Protein AF-Q2NSF2-F1 (afdb_monomer_lite)

Radius of gyration: 13.04 Å; chains: 1; bounding box: 29×27×30 Å

Organism: Sodalis glossinidius (strain morsitans) (NCBI:txid343509)

InterPro domains:
  IPR018873 KilA-N, DNA-binding domain [PF10543] (13-65)

pLDDT: mean 87.94, std 8.8, range [50.5, 97.5]

Sequence (69 aa):
MTQIILIKNTQLPVIEYQGQRVITTELLAQGYGAEVKSIHMNFTRNKSRFEETKHYFLLQGEELKAFIN

Secondary structure (DSSP, 8-state):
---EEEETTEEEE-EEETTEEE--HHHHHHHHT--HHHHHHHHHHTGGG--BTTTB----HHHHHHHH-

Foldseek 3Di:
DFDWDAQPNDTATFDDDPNDTDHDLVVVCVNVVHDSVVSVVVCVVPVVVDDDPPRDDDQDDVSVVVVVD

Structure (mmCIF, N/CA/C/O backbone):
data_AF-Q2NSF2-F1
#
_entry.id   AF-Q2NSF2-F1
#
loop_
_atom_site.group_PDB
_atom_site.id
_atom_site.type_symbol
_atom_site.label_atom_id
_atom_site.label_alt_id
_atom_site.label_comp_id
_atom_site.label_asym_id
_atom_site.label_entity_id
_atom_site.label_seq_id
_atom_site.pdbx_PDB_ins_code
_atom_site.Cartn_x
_atom_site.Cartn_y
_atom_site.Cartn_z
_atom_site.occupancy
_atom_site.B_iso_or_equiv
_atom_site.auth_seq_id
_atom_site.auth_comp_id
_atom_site.auth_asym_id
_atom_site.auth_atom_id
_atom_site.pdbx_PDB_model_num
ATOM 1 N N . MET A 1 1 ? -19.623 -5.716 12.340 1.00 50.50 1 MET A N 1
ATOM 2 C CA . MET A 1 1 ? -19.558 -7.002 11.611 1.00 50.50 1 MET A CA 1
ATOM 3 C C . MET A 1 1 ? -18.691 -6.790 10.386 1.00 50.50 1 MET A C 1
ATOM 5 O O . MET A 1 1 ? -19.016 -5.914 9.597 1.00 50.50 1 MET A O 1
ATOM 9 N N . THR A 1 2 ? -17.580 -7.512 10.259 1.00 67.69 2 THR A N 1
ATOM 10 C CA . THR A 1 2 ? -16.692 -7.418 9.091 1.00 67.69 2 THR A CA 1
ATOM 11 C C . THR A 1 2 ? -17.391 -8.061 7.897 1.00 67.69 2 THR A C 1
ATOM 13 O O . THR A 1 2 ? -17.742 -9.239 7.950 1.00 67.69 2 THR A O 1
ATOM 16 N N . GLN A 1 3 ? -17.663 -7.289 6.846 1.00 84.31 3 GLN A N 1
ATOM 17 C CA . GLN A 1 3 ? -18.265 -7.825 5.627 1.00 84.31 3 GLN A CA 1
ATOM 18 C C . GLN A 1 3 ? -17.216 -8.660 4.877 1.00 84.31 3 GLN A C 1
ATOM 20 O O . GLN A 1 3 ? -16.057 -8.266 4.797 1.00 84.31 3 GLN A O 1
ATOM 25 N N . ILE A 1 4 ? -17.610 -9.818 4.346 1.00 83.25 4 ILE A N 1
ATOM 26 C CA . ILE A 1 4 ? -16.742 -10.716 3.572 1.00 83.25 4 ILE A CA 1
ATOM 27 C C . ILE A 1 4 ? -17.346 -10.872 2.180 1.00 83.25 4 ILE A C 1
ATOM 29 O O . ILE A 1 4 ? -18.560 -11.033 2.044 1.00 83.25 4 ILE A O 1
ATOM 33 N N . ILE A 1 5 ? -16.501 -10.848 1.153 1.00 83.12 5 ILE A N 1
ATOM 34 C CA . ILE A 1 5 ? -16.876 -11.145 -0.231 1.00 83.12 5 ILE A CA 1
ATOM 35 C C . ILE A 1 5 ? -16.150 -12.397 -0.717 1.00 83.12 5 ILE A C 1
ATOM 37 O O . ILE A 1 5 ? -15.019 -12.670 -0.318 1.00 83.12 5 ILE A O 1
ATOM 41 N N . LEU A 1 6 ? -16.806 -13.165 -1.586 1.00 81.31 6 LEU A N 1
ATOM 42 C CA . LEU A 1 6 ? -16.223 -14.350 -2.206 1.00 81.31 6 LEU A CA 1
ATOM 43 C C . LEU A 1 6 ? -15.755 -13.998 -3.622 1.00 81.31 6 LEU A C 1
ATOM 45 O O . LEU A 1 6 ? -16.577 -13.722 -4.494 1.00 81.31 6 LEU A O 1
ATOM 49 N N . ILE A 1 7 ? -14.446 -14.027 -3.864 1.00 78.00 7 ILE A N 1
ATOM 50 C CA . ILE A 1 7 ? -13.858 -13.830 -5.196 1.00 78.00 7 ILE A CA 1
ATOM 51 C C . ILE A 1 7 ? -13.068 -15.082 -5.556 1.00 78.00 7 ILE A C 1
ATOM 53 O O . ILE A 1 7 ? -12.124 -15.427 -4.856 1.00 78.00 7 ILE A O 1
ATOM 57 N N . LYS A 1 8 ? -13.439 -15.767 -6.647 1.00 73.69 8 LYS A N 1
ATOM 58 C CA . LYS A 1 8 ? -12.772 -17.005 -7.109 1.00 73.69 8 LYS A CA 1
ATOM 59 C C . LYS A 1 8 ? -12.566 -18.040 -5.983 1.00 73.69 8 LYS A C 1
ATOM 61 O O . LYS A 1 8 ? -11.478 -18.582 -5.833 1.00 73.69 8 LYS A O 1
ATOM 66 N N . ASN A 1 9 ? -13.602 -18.277 -5.176 1.00 78.25 9 ASN A N 1
ATOM 67 C CA . ASN A 1 9 ? -13.577 -19.164 -4.001 1.00 78.25 9 ASN A CA 1
ATOM 68 C C . ASN A 1 9 ? -12.675 -18.712 -2.836 1.00 78.25 9 ASN A C 1
ATOM 70 O O . ASN A 1 9 ? -12.543 -19.440 -1.855 1.00 78.25 9 ASN A O 1
ATOM 74 N N . THR A 1 10 ? -12.137 -17.496 -2.884 1.00 78.50 10 THR A N 1
ATOM 75 C CA . THR A 1 10 ? -11.394 -16.883 -1.783 1.00 78.50 10 THR A CA 1
ATOM 76 C C . THR A 1 10 ? -12.297 -15.927 -1.015 1.00 78.50 10 THR A C 1
ATOM 78 O O . THR A 1 10 ? -12.900 -15.024 -1.598 1.00 78.50 10 THR A O 1
ATOM 81 N N . GLN A 1 11 ? -12.397 -16.124 0.299 1.00 83.94 11 GLN A N 1
ATOM 82 C CA . GLN A 1 11 ? -13.085 -15.208 1.205 1.00 83.94 11 GLN A CA 1
ATOM 83 C C . GLN A 1 11 ? -12.160 -14.037 1.538 1.00 83.94 11 GLN A C 1
ATOM 85 O O . GLN A 1 11 ? -11.123 -14.229 2.169 1.00 83.94 11 GLN A O 1
ATOM 90 N N . LEU A 1 12 ? -12.530 -12.834 1.107 1.00 83.12 12 LEU A N 1
ATOM 91 C CA . LEU A 1 12 ? -11.762 -11.614 1.338 1.00 83.12 12 LEU A CA 1
ATOM 92 C C . LEU A 1 12 ? -12.572 -10.660 2.224 1.00 83.12 12 LEU A C 1
ATOM 94 O O . LEU A 1 12 ? -13.753 -10.430 1.938 1.00 83.12 12 LEU A O 1
ATOM 98 N N . PRO A 1 13 ? -11.977 -10.095 3.286 1.00 86.62 13 PRO A N 1
ATOM 99 C CA . PRO A 1 13 ? -12.637 -9.062 4.064 1.00 86.62 13 PRO A CA 1
ATOM 100 C C . PRO A 1 13 ? -12.804 -7.801 3.211 1.00 86.62 13 PRO A C 1
ATOM 102 O O . PRO A 1 13 ? -11.915 -7.420 2.449 1.00 86.62 13 PRO A O 1
ATOM 105 N N . VAL A 1 14 ? -13.945 -7.138 3.358 1.00 87.88 14 VAL A N 1
ATOM 106 C CA . VAL A 1 14 ? -14.148 -5.791 2.829 1.00 87.88 14 VAL A CA 1
ATOM 107 C C . VAL A 1 14 ? -13.452 -4.826 3.774 1.00 87.88 14 VAL A C 1
ATOM 109 O O . VAL A 1 14 ? -13.821 -4.719 4.943 1.00 87.88 14 VAL A O 1
ATOM 112 N N . ILE A 1 15 ? -12.435 -4.146 3.254 1.00 88.62 15 ILE A N 1
ATOM 113 C CA . ILE A 1 15 ? -11.696 -3.108 3.963 1.00 88.62 15 ILE A CA 1
ATOM 114 C C . ILE A 1 15 ? -12.066 -1.779 3.312 1.00 88.62 15 ILE A C 1
ATOM 116 O O . ILE A 1 15 ? -12.028 -1.644 2.087 1.00 88.62 15 ILE A O 1
ATOM 120 N N . GLU A 1 16 ? -12.432 -0.803 4.133 1.00 88.88 16 GLU A N 1
ATOM 121 C CA . GLU A 1 16 ? -12.656 0.568 3.692 1.00 88.88 16 GLU A CA 1
ATOM 122 C C . GLU A 1 16 ? -11.594 1.470 4.309 1.00 88.88 16 GLU A C 1
ATOM 124 O O . GLU A 1 16 ? -11.358 1.441 5.516 1.00 88.88 16 GLU A O 1
ATOM 129 N N . TYR A 1 17 ? -10.944 2.267 3.470 1.00 86.38 17 TYR A N 1
ATOM 130 C CA . TYR A 1 17 ? -9.967 3.263 3.882 1.00 86.38 17 TYR A CA 1
ATOM 131 C C . TYR A 1 17 ? -10.270 4.570 3.163 1.00 86.38 17 TYR A C 1
ATOM 133 O O . TYR A 1 17 ? -10.447 4.584 1.946 1.00 86.38 17 TYR A O 1
ATOM 141 N N . GLN A 1 18 ? -10.396 5.660 3.925 1.00 86.12 18 GLN A N 1
ATOM 142 C CA . GLN A 1 18 ? -10.767 6.984 3.405 1.00 86.12 18 GLN A CA 1
ATOM 143 C C . GLN A 1 18 ? -12.009 6.963 2.484 1.00 86.12 18 GLN A C 1
ATOM 145 O O . GLN A 1 18 ? -12.057 7.635 1.456 1.00 86.12 18 GLN A O 1
ATOM 150 N N . GLY A 1 19 ? -13.021 6.161 2.838 1.00 87.00 19 GLY A N 1
ATOM 151 C CA . GLY A 1 19 ? -14.268 6.034 2.071 1.00 87.00 19 GLY A CA 1
ATOM 152 C C . GLY A 1 19 ? -14.147 5.238 0.767 1.00 87.00 19 GLY A C 1
ATOM 153 O O . GLY A 1 19 ? -15.103 5.184 -0.005 1.00 87.00 19 GLY A O 1
ATOM 154 N N . GLN A 1 20 ? -12.997 4.611 0.509 1.00 89.06 20 GLN A N 1
ATOM 155 C CA . GLN A 1 20 ? -12.771 3.757 -0.650 1.00 89.06 20 GLN A CA 1
ATOM 156 C C . GLN A 1 20 ? -12.596 2.303 -0.224 1.00 89.06 20 GLN A C 1
ATOM 158 O O . GLN A 1 20 ? -11.958 2.007 0.786 1.00 89.06 20 GLN A O 1
ATOM 163 N N . ARG A 1 21 ? -13.127 1.377 -1.026 1.00 89.94 21 ARG A N 1
ATOM 164 C CA . ARG A 1 21 ? -12.865 -0.052 -0.837 1.00 89.94 21 ARG A CA 1
ATOM 165 C C . ARG A 1 21 ? -11.457 -0.375 -1.299 1.00 89.94 21 ARG A C 1
ATOM 167 O O . ARG A 1 21 ? -11.110 -0.137 -2.454 1.00 89.94 21 ARG A O 1
ATOM 174 N N . VAL A 1 22 ? -10.679 -0.956 -0.402 1.00 91.19 22 VAL A N 1
ATOM 175 C CA . VAL A 1 22 ? -9.282 -1.315 -0.631 1.00 91.19 22 VAL A CA 1
ATOM 176 C C . VAL A 1 22 ? -9.043 -2.768 -0.245 1.00 91.19 22 VAL A C 1
ATOM 178 O O . VAL A 1 22 ? -9.851 -3.398 0.434 1.00 91.19 22 VAL A O 1
ATOM 181 N N . ILE A 1 23 ? -7.914 -3.304 -0.688 1.00 91.81 23 ILE A N 1
ATOM 182 C CA . ILE A 1 23 ? -7.388 -4.594 -0.243 1.00 91.81 23 ILE A CA 1
ATOM 183 C C . ILE A 1 23 ? -5.904 -4.432 0.062 1.00 91.81 23 ILE A C 1
ATOM 185 O O . ILE A 1 23 ? -5.233 -3.591 -0.541 1.00 91.81 23 ILE A O 1
ATOM 189 N N . THR A 1 24 ? -5.389 -5.228 0.997 1.00 91.75 24 THR A N 1
ATOM 190 C CA . THR A 1 24 ? -3.954 -5.232 1.293 1.00 91.75 24 THR A CA 1
ATOM 191 C C . THR A 1 24 ? -3.178 -5.964 0.199 1.00 91.75 24 THR A C 1
ATOM 193 O O . THR A 1 24 ? -3.740 -6.733 -0.589 1.00 91.75 24 THR A O 1
ATOM 196 N N . THR A 1 25 ? -1.864 -5.756 0.165 1.00 93.19 25 THR A N 1
ATOM 197 C CA . THR A 1 25 ? -0.959 -6.443 -0.766 1.00 93.19 25 THR A CA 1
ATOM 198 C C . THR A 1 25 ? -1.045 -7.968 -0.626 1.00 93.19 25 THR A C 1
ATOM 200 O O . THR A 1 25 ? -0.968 -8.686 -1.621 1.00 93.19 25 THR A O 1
ATOM 203 N N . GLU A 1 26 ? -1.255 -8.473 0.589 1.00 91.00 26 GLU A N 1
ATOM 204 C CA . GLU A 1 26 ? -1.408 -9.896 0.899 1.00 91.00 26 GLU A CA 1
ATOM 205 C C . GLU A 1 26 ? -2.694 -10.472 0.304 1.00 91.00 26 GLU A C 1
ATOM 207 O O . GLU A 1 26 ? -2.656 -11.504 -0.366 1.00 91.00 26 GLU A O 1
ATOM 212 N N . LEU A 1 27 ? -3.825 -9.782 0.488 1.00 90.31 27 LEU A N 1
ATOM 213 C CA . LEU A 1 27 ? -5.111 -10.192 -0.085 1.00 90.31 27 LEU A CA 1
ATOM 214 C C . LEU A 1 27 ? -5.087 -10.123 -1.616 1.00 90.31 27 LEU A C 1
ATOM 216 O O . LEU A 1 27 ? -5.624 -11.002 -2.292 1.00 90.31 27 LEU A O 1
ATOM 220 N N . LEU A 1 28 ? -4.417 -9.110 -2.172 1.00 91.44 28 LEU A N 1
ATOM 221 C CA . LEU A 1 28 ? -4.183 -8.987 -3.609 1.00 91.44 28 LEU A CA 1
ATOM 222 C C . LEU A 1 28 ? -3.377 -10.182 -4.137 1.00 91.44 28 LEU A C 1
ATOM 224 O O . LEU A 1 28 ? -3.775 -10.809 -5.118 1.00 91.44 28 LEU A O 1
ATOM 228 N N . ALA A 1 29 ? -2.278 -10.532 -3.465 1.00 92.25 29 ALA A N 1
ATOM 229 C CA . ALA A 1 29 ? -1.444 -11.678 -3.809 1.00 92.25 29 ALA A CA 1
ATOM 230 C C . ALA A 1 29 ? -2.239 -12.994 -3.760 1.00 92.25 29 ALA A C 1
ATOM 232 O O . ALA A 1 29 ? -2.201 -13.767 -4.718 1.00 92.25 29 ALA A O 1
ATOM 233 N N . GLN A 1 30 ? -3.043 -13.198 -2.711 1.00 89.25 30 GLN A N 1
ATOM 234 C CA . GLN A 1 30 ? -3.934 -14.354 -2.581 1.00 89.25 30 GLN A CA 1
ATOM 235 C C . GLN A 1 30 ? -4.953 -14.424 -3.728 1.00 89.25 30 GLN A C 1
ATOM 237 O O . GLN A 1 30 ? -5.140 -15.485 -4.321 1.00 89.25 30 GLN A O 1
ATOM 242 N N . GLY A 1 31 ? -5.581 -13.300 -4.084 1.00 86.94 31 GLY A N 1
ATOM 243 C CA . GLY A 1 31 ? -6.552 -13.229 -5.182 1.00 86.94 31 GLY A CA 1
ATOM 244 C C . GLY A 1 31 ? -5.951 -13.520 -6.563 1.00 86.94 31 GLY A C 1
ATOM 245 O O . GLY A 1 31 ? -6.632 -14.077 -7.429 1.00 86.94 31 GLY A O 1
ATOM 246 N N . TYR A 1 32 ? -4.675 -13.179 -6.769 1.00 88.31 32 TYR A N 1
ATOM 247 C CA . TYR A 1 32 ? -3.933 -13.480 -7.997 1.00 88.31 32 TYR A CA 1
ATOM 248 C C . TYR A 1 32 ? -3.192 -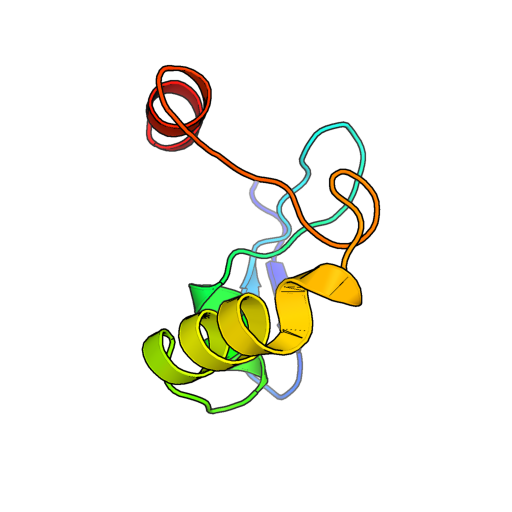14.824 -7.972 1.00 88.31 32 TYR A C 1
ATOM 250 O O . TYR A 1 32 ? -2.630 -15.205 -8.997 1.00 88.31 32 TYR A O 1
ATOM 258 N N . GLY A 1 33 ? -3.181 -15.546 -6.845 1.00 90.25 33 GLY A N 1
ATOM 259 C CA . GLY A 1 33 ? -2.364 -16.753 -6.685 1.00 90.25 33 GLY A CA 1
ATOM 260 C C . GLY A 1 33 ? -0.864 -16.472 -6.840 1.00 90.25 33 GLY A C 1
ATOM 261 O O . GLY A 1 33 ? -0.128 -17.304 -7.364 1.00 90.25 33 GLY A O 1
ATOM 262 N N . ALA A 1 34 ? -0.425 -15.277 -6.445 1.00 93.44 34 ALA A N 1
ATOM 263 C CA . ALA A 1 34 ? 0.951 -14.814 -6.558 1.00 93.44 34 ALA A CA 1
ATOM 264 C C . ALA A 1 34 ? 1.606 -14.703 -5.177 1.00 93.44 34 ALA A C 1
ATOM 266 O O . ALA A 1 34 ? 0.938 -14.595 -4.153 1.00 93.44 34 ALA A O 1
ATOM 267 N N . GLU A 1 35 ? 2.935 -14.666 -5.145 1.00 96.44 35 GLU A N 1
AT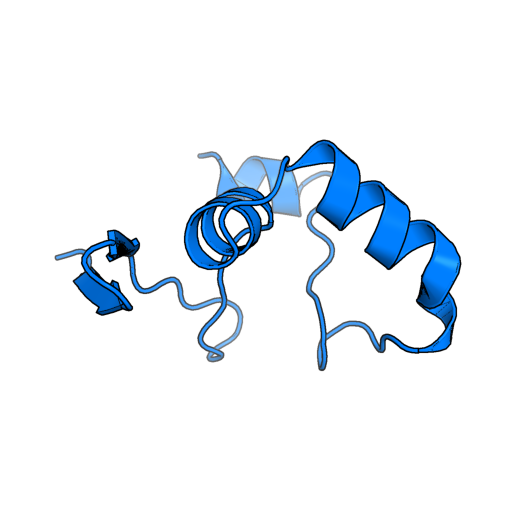OM 268 C CA . GLU A 1 35 ? 3.658 -14.342 -3.916 1.00 96.44 35 GLU A CA 1
ATOM 269 C C . GLU A 1 35 ? 3.566 -12.843 -3.600 1.00 96.44 35 GLU A C 1
ATOM 271 O O . GLU A 1 35 ? 3.725 -11.998 -4.485 1.00 96.44 35 GLU A O 1
ATOM 276 N N . VAL A 1 36 ? 3.425 -12.497 -2.317 1.00 95.62 36 VAL A N 1
ATOM 277 C CA . VAL A 1 36 ? 3.407 -11.099 -1.836 1.00 95.62 36 VAL A CA 1
ATOM 278 C C . VAL A 1 36 ? 4.654 -10.335 -2.299 1.00 95.62 36 VAL A C 1
ATOM 280 O O . VAL A 1 36 ? 4.570 -9.206 -2.787 1.00 95.62 36 VAL A O 1
ATOM 283 N N . LYS A 1 37 ? 5.823 -10.989 -2.254 1.00 96.69 37 LYS A N 1
ATOM 284 C CA . LYS A 1 37 ? 7.091 -10.439 -2.755 1.00 96.69 37 LYS A CA 1
ATOM 285 C C . LYS A 1 37 ? 7.013 -10.064 -4.238 1.00 96.69 37 LYS A C 1
ATOM 287 O O . LYS A 1 37 ? 7.547 -9.030 -4.636 1.00 96.69 37 LYS A O 1
ATOM 292 N N . SER A 1 38 ? 6.337 -10.874 -5.051 1.00 96.44 38 SER A N 1
ATOM 293 C CA . SER A 1 38 ? 6.159 -10.616 -6.483 1.00 96.44 38 SER A CA 1
ATOM 294 C C . SER A 1 38 ? 5.302 -9.378 -6.733 1.00 96.44 38 SER A C 1
ATOM 296 O O . SER A 1 38 ? 5.656 -8.567 -7.591 1.00 96.44 38 SER A O 1
ATOM 298 N N . ILE A 1 39 ? 4.248 -9.169 -5.937 1.00 96.25 39 ILE A N 1
ATOM 299 C CA . ILE A 1 39 ? 3.435 -7.946 -5.990 1.00 96.25 39 ILE A CA 1
ATOM 300 C C . ILE A 1 39 ? 4.280 -6.715 -5.631 1.00 96.25 39 ILE A C 1
ATOM 302 O O . ILE A 1 39 ? 4.310 -5.755 -6.401 1.00 96.25 39 ILE A O 1
ATOM 306 N N . HIS A 1 40 ? 5.048 -6.755 -4.534 1.00 94.75 40 HIS A N 1
ATOM 307 C CA . HIS A 1 40 ? 5.926 -5.641 -4.144 1.00 94.75 40 HIS A CA 1
ATOM 308 C C . HIS A 1 40 ? 6.987 -5.311 -5.197 1.00 94.75 40 HIS A C 1
ATOM 310 O O . HIS A 1 40 ? 7.230 -4.136 -5.490 1.00 94.7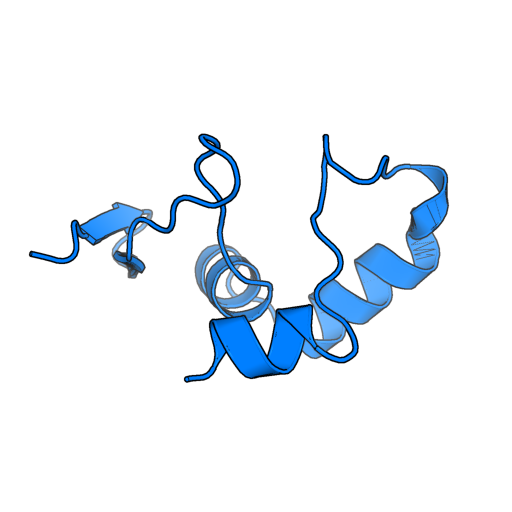5 40 HIS A O 1
ATOM 316 N N . MET A 1 41 ? 7.620 -6.333 -5.784 1.00 96.75 41 MET A N 1
ATOM 317 C CA . MET A 1 41 ? 8.598 -6.136 -6.856 1.00 96.75 41 MET A CA 1
ATOM 318 C C . MET A 1 41 ? 7.945 -5.528 -8.096 1.00 96.75 41 MET A C 1
ATOM 320 O O . MET A 1 41 ? 8.519 -4.620 -8.697 1.00 96.75 41 MET A O 1
ATOM 324 N N . ASN A 1 42 ? 6.754 -5.999 -8.479 1.00 95.69 42 ASN A N 1
ATOM 325 C CA . ASN A 1 42 ? 6.023 -5.454 -9.617 1.00 95.69 42 ASN A CA 1
ATOM 326 C C . ASN A 1 42 ? 5.659 -3.982 -9.394 1.00 95.69 42 ASN A C 1
ATOM 328 O O . ASN A 1 42 ? 5.966 -3.157 -10.257 1.00 95.69 42 ASN A O 1
ATOM 332 N N . PHE A 1 43 ? 5.097 -3.659 -8.226 1.00 95.75 43 PHE A N 1
ATOM 333 C CA . PHE A 1 43 ? 4.753 -2.295 -7.838 1.00 95.75 43 PHE A CA 1
ATOM 334 C C . PHE A 1 43 ? 5.981 -1.383 -7.861 1.00 95.75 43 PHE A C 1
ATOM 336 O O . PHE A 1 43 ? 5.968 -0.356 -8.526 1.00 95.75 43 PHE A O 1
ATOM 343 N N . THR A 1 44 ? 7.081 -1.794 -7.223 1.00 95.62 44 THR A N 1
ATOM 344 C CA . THR A 1 44 ? 8.323 -1.002 -7.180 1.00 95.62 44 THR A CA 1
ATOM 345 C C . THR A 1 44 ? 8.889 -0.745 -8.578 1.00 95.62 44 THR A C 1
ATOM 347 O O . THR A 1 44 ? 9.227 0.390 -8.905 1.00 95.62 44 THR A 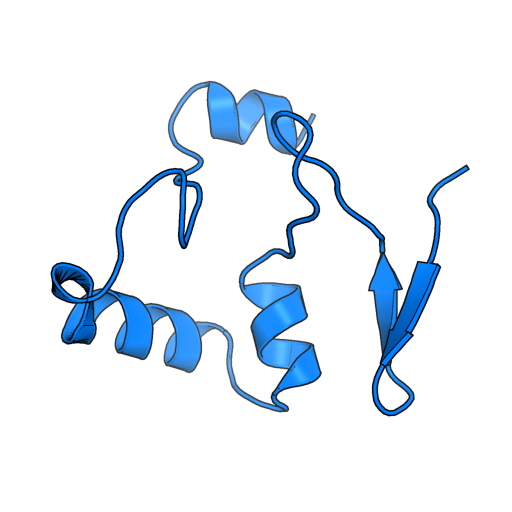O 1
ATOM 350 N N . ARG A 1 45 ? 8.955 -1.776 -9.433 1.00 97.50 45 ARG A N 1
ATOM 351 C CA . ARG A 1 45 ? 9.478 -1.660 -10.809 1.00 97.50 45 ARG A CA 1
ATOM 352 C C . ARG A 1 45 ? 8.612 -0.786 -11.711 1.00 97.50 45 ARG A C 1
ATOM 354 O O . ARG A 1 45 ? 9.123 -0.200 -12.656 1.00 97.50 45 ARG A O 1
ATOM 361 N N . ASN A 1 46 ? 7.314 -0.717 -11.433 1.00 97.00 46 ASN A N 1
ATOM 362 C CA . ASN A 1 46 ? 6.340 0.011 -12.239 1.00 97.00 46 ASN A CA 1
ATOM 363 C C . ASN A 1 46 ? 5.773 1.225 -11.502 1.00 97.00 46 ASN A C 1
ATOM 365 O O . ASN A 1 46 ? 4.715 1.713 -11.888 1.00 97.00 46 ASN A O 1
ATOM 369 N N . LYS A 1 47 ? 6.449 1.719 -10.455 1.00 95.31 47 LYS A N 1
ATOM 370 C CA . LYS A 1 47 ? 5.902 2.733 -9.542 1.00 95.31 47 LYS A CA 1
ATOM 371 C C . LYS A 1 47 ? 5.424 3.991 -10.271 1.00 95.31 47 LYS A C 1
ATOM 373 O O . LYS A 1 47 ? 4.409 4.554 -9.893 1.00 95.31 47 LYS A O 1
ATOM 378 N N . SER A 1 48 ? 6.089 4.368 -11.365 1.00 97.19 48 SER A N 1
ATOM 379 C CA . SER A 1 48 ? 5.703 5.495 -12.228 1.00 97.19 48 SER A CA 1
ATOM 380 C C . SER A 1 48 ? 4.313 5.377 -12.867 1.00 97.19 48 SER A C 1
ATOM 382 O O . SER A 1 48 ? 3.782 6.372 -13.345 1.00 97.19 48 SER A O 1
ATOM 384 N N . ARG A 1 49 ? 3.715 4.180 -12.892 1.00 96.56 49 ARG A N 1
ATOM 385 C CA . ARG A 1 49 ? 2.360 3.922 -13.408 1.00 96.56 49 ARG A CA 1
ATOM 386 C C . ARG A 1 49 ? 1.280 4.064 -12.335 1.00 96.56 49 ARG A C 1
ATOM 388 O O . ARG A 1 49 ? 0.098 3.941 -12.651 1.00 96.56 49 ARG A O 1
ATOM 395 N N . PHE A 1 50 ? 1.670 4.266 -11.078 1.00 95.50 50 PHE A N 1
ATOM 396 C CA . PHE A 1 50 ? 0.764 4.310 -9.940 1.00 95.50 50 PHE A CA 1
ATOM 397 C C . PHE A 1 50 ? 0.716 5.712 -9.338 1.00 95.50 50 PHE A C 1
ATOM 399 O O . PHE A 1 50 ? 1.738 6.369 -9.173 1.00 95.50 50 PHE A O 1
ATOM 406 N N . GLU A 1 51 ? -0.490 6.144 -8.984 1.00 95.38 51 GLU A N 1
ATOM 407 C CA . GLU A 1 51 ? -0.749 7.415 -8.322 1.00 95.38 51 GLU A CA 1
ATOM 408 C C . GLU A 1 51 ? -1.240 7.082 -6.913 1.00 95.38 51 GLU A C 1
ATOM 410 O O . GLU A 1 51 ? -2.152 6.262 -6.742 1.00 95.38 51 GLU A O 1
ATOM 415 N N . GLU A 1 52 ? -0.605 7.674 -5.907 1.00 92.62 52 GLU A N 1
ATOM 416 C CA . GLU A 1 52 ? -1.030 7.548 -4.514 1.00 92.62 52 GLU A CA 1
ATOM 417 C C . GLU A 1 52 ? -2.444 8.114 -4.349 1.00 92.62 52 GLU A C 1
ATOM 419 O O . GLU A 1 52 ? -2.821 9.039 -5.066 1.00 92.62 52 GLU A O 1
ATOM 424 N N . THR A 1 53 ? -3.244 7.540 -3.447 1.00 89.81 53 THR A N 1
ATOM 425 C CA . THR A 1 53 ? -4.679 7.826 -3.204 1.00 89.81 53 THR A CA 1
ATOM 426 C C . THR A 1 53 ? -5.657 7.377 -4.295 1.00 89.81 53 THR A C 1
ATOM 428 O O . THR A 1 53 ? -6.851 7.248 -4.028 1.00 89.81 53 THR A O 1
ATOM 431 N N . LYS A 1 54 ? -5.167 7.092 -5.508 1.00 91.19 54 LYS A N 1
ATOM 432 C CA . LYS A 1 54 ? -5.976 6.603 -6.637 1.00 91.19 54 LYS A CA 1
ATOM 433 C C . LYS A 1 54 ? -5.779 5.116 -6.901 1.00 91.19 54 LYS A C 1
ATOM 435 O O . LYS A 1 54 ? -6.743 4.393 -7.120 1.00 91.19 54 LYS A O 1
ATOM 440 N N . HIS A 1 55 ? -4.527 4.662 -6.925 1.00 94.00 55 HIS A N 1
ATOM 441 C CA . HIS A 1 55 ? -4.195 3.265 -7.213 1.00 94.00 55 HIS A CA 1
ATOM 442 C C . HIS A 1 55 ? -3.688 2.509 -5.983 1.00 94.00 55 HIS A C 1
ATOM 444 O O . HIS A 1 55 ? -3.821 1.289 -5.924 1.00 94.00 55 HIS A O 1
ATOM 450 N N . TYR A 1 56 ? -3.085 3.206 -5.021 1.00 94.44 56 TYR A N 1
ATOM 451 C CA . TYR A 1 56 ? -2.584 2.607 -3.788 1.00 94.44 56 TYR A CA 1
ATOM 452 C C . TYR A 1 56 ? -2.604 3.619 -2.642 1.00 94.44 56 TYR A C 1
ATOM 454 O O . TYR A 1 56 ? -2.563 4.829 -2.867 1.00 94.44 56 TYR A O 1
ATOM 462 N N . PHE A 1 57 ? -2.608 3.100 -1.419 1.00 92.6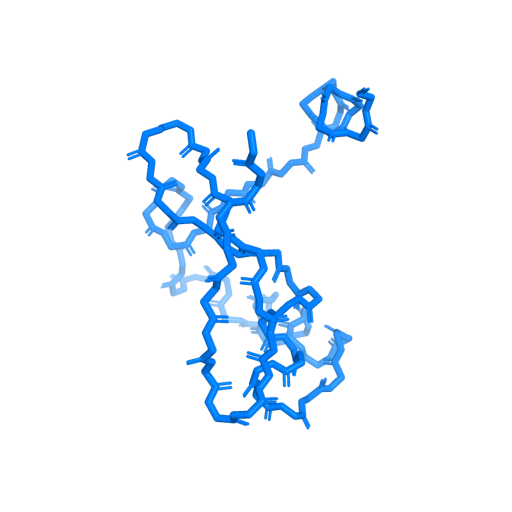9 57 PHE A N 1
ATOM 463 C CA . PHE A 1 57 ? -2.378 3.869 -0.202 1.00 92.69 57 PHE A CA 1
ATOM 464 C C . PHE A 1 57 ? -1.078 3.395 0.437 1.00 92.69 57 PHE A C 1
ATOM 466 O O . PHE A 1 57 ? -0.823 2.189 0.507 1.00 92.69 57 PHE A O 1
ATOM 473 N N . LEU A 1 58 ? -0.239 4.336 0.867 1.00 90.25 58 LEU A N 1
ATOM 474 C CA . LEU A 1 58 ? 1.034 4.035 1.503 1.00 90.25 58 LEU A CA 1
ATOM 475 C C . LEU A 1 58 ? 0.913 4.188 3.015 1.00 90.25 58 LEU A C 1
ATOM 477 O O . LEU A 1 58 ? 1.001 5.288 3.538 1.00 90.25 58 LEU A O 1
ATOM 481 N N . LEU A 1 59 ? 0.767 3.073 3.725 1.00 86.25 59 LEU A N 1
ATOM 482 C CA . LEU A 1 59 ? 0.769 3.094 5.185 1.00 86.25 59 LEU A CA 1
ATOM 483 C C . LEU A 1 59 ? 2.208 3.107 5.703 1.00 86.25 59 LEU A C 1
ATOM 485 O O . LEU A 1 59 ? 2.953 2.138 5.531 1.00 86.25 59 LEU A O 1
ATOM 489 N N . GLN A 1 60 ? 2.607 4.203 6.341 1.00 87.75 60 GLN A N 1
ATOM 490 C CA . GLN A 1 60 ? 3.923 4.359 6.964 1.00 87.75 60 GLN A CA 1
ATOM 491 C C . GLN A 1 60 ? 3.815 5.083 8.306 1.00 87.75 60 GLN A C 1
ATOM 493 O O . GLN A 1 60 ? 2.846 5.784 8.581 1.00 87.75 60 GLN A O 1
ATOM 498 N N . GLY A 1 61 ? 4.828 4.909 9.159 1.00 90.56 61 GLY A N 1
ATOM 499 C CA . GLY A 1 61 ? 4.932 5.638 10.422 1.00 90.56 61 GLY A CA 1
ATOM 500 C C . GLY A 1 61 ? 3.727 5.421 11.339 1.00 90.56 61 GLY A C 1
ATOM 501 O O . GLY A 1 61 ? 3.420 4.290 11.716 1.00 90.56 61 GLY A O 1
ATOM 502 N N . GLU A 1 62 ? 3.075 6.516 11.728 1.00 88.25 62 GLU A N 1
ATOM 503 C CA . GLU A 1 62 ? 1.920 6.483 12.629 1.00 88.25 62 GLU A CA 1
ATOM 504 C C . GLU A 1 62 ? 0.672 5.886 11.978 1.00 88.25 62 GLU A C 1
ATOM 506 O O . GLU A 1 62 ? -0.046 5.152 12.652 1.00 88.25 62 GLU A O 1
ATOM 511 N N . GLU A 1 63 ? 0.4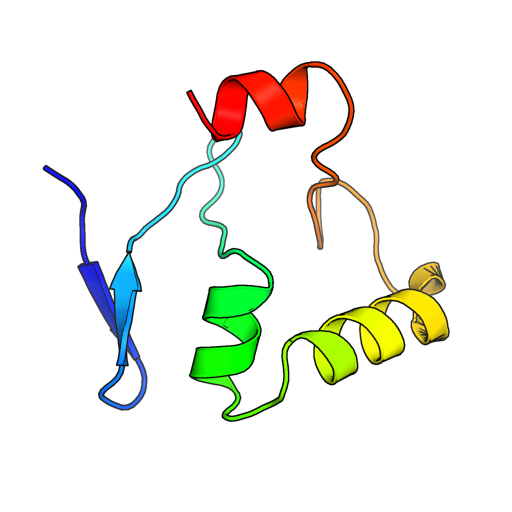55 6.093 10.675 1.00 83.44 63 GLU A N 1
ATOM 512 C CA . GLU A 1 63 ? -0.691 5.504 9.968 1.00 83.44 63 GLU A CA 1
ATOM 513 C C . GLU A 1 63 ? -0.625 3.976 9.973 1.00 83.44 63 GLU A C 1
ATOM 515 O O . GLU A 1 63 ? -1.625 3.303 10.213 1.00 83.44 63 GLU A O 1
ATOM 520 N N . LEU A 1 64 ? 0.574 3.414 9.787 1.00 83.31 64 LEU A N 1
ATOM 521 C CA . LEU A 1 64 ? 0.771 1.968 9.870 1.00 83.31 64 LEU A CA 1
ATOM 522 C C . LEU A 1 64 ? 0.487 1.439 11.282 1.00 83.31 64 LEU A C 1
ATOM 524 O O . LEU A 1 64 ? -0.134 0.390 11.431 1.00 83.31 64 LEU A O 1
ATOM 528 N N . LYS A 1 65 ? 0.918 2.159 12.324 1.00 83.75 65 LYS A N 1
ATOM 529 C CA . LYS A 1 65 ? 0.640 1.773 13.717 1.00 83.75 65 LYS A CA 1
ATOM 530 C C . LYS A 1 65 ? -0.853 1.829 14.029 1.00 83.75 65 LYS A C 1
ATOM 532 O O . LYS A 1 65 ? -1.360 0.925 14.681 1.00 83.75 65 LYS A O 1
ATOM 537 N N . ALA A 1 66 ? -1.538 2.866 13.557 1.00 83.31 66 ALA A N 1
ATOM 538 C CA . ALA A 1 66 ? -2.975 3.033 13.738 1.00 83.31 66 ALA A CA 1
ATOM 539 C C . ALA A 1 66 ? -3.798 1.992 12.966 1.00 83.31 66 ALA A C 1
ATOM 541 O O . ALA A 1 66 ? -4.901 1.679 13.383 1.00 83.31 66 ALA A O 1
ATOM 542 N N . PHE A 1 67 ? -3.277 1.455 11.859 1.00 77.00 67 PHE A N 1
ATOM 543 C CA . PHE A 1 67 ? -3.943 0.396 11.098 1.00 77.00 67 PHE A CA 1
ATOM 544 C C . PHE A 1 67 ? -3.811 -0.996 11.741 1.00 77.00 67 PHE A C 1
ATOM 546 O O . PHE A 1 67 ? -4.684 -1.840 11.559 1.00 77.00 67 PHE A O 1
ATOM 553 N N . ILE A 1 68 ? -2.705 -1.258 12.449 1.00 68.19 68 ILE A N 1
ATOM 554 C CA . ILE A 1 68 ? -2.444 -2.550 13.111 1.00 68.19 68 ILE A CA 1
ATOM 555 C C . ILE A 1 68 ? -3.151 -2.652 14.477 1.00 68.19 68 ILE A C 1
ATOM 557 O O . ILE A 1 68 ? -3.477 -3.763 14.897 1.00 68.19 68 ILE A O 1
ATOM 561 N N . ASN A 1 69 ? -3.353 -1.521 15.163 1.00 58.97 69 ASN A N 1
ATOM 562 C CA . ASN A 1 69 ? -4.013 -1.435 16.474 1.00 58.97 69 ASN A CA 1
ATOM 563 C C . ASN A 1 69 ? -5.538 -1.358 16.365 1.00 58.97 69 ASN A C 1
ATOM 565 O O . ASN A 1 69 ? -6.197 -1.911 17.275 1.00 58.97 69 ASN A O 1
#